Protein AF-A0A1G9MU97-F1 (afdb_monomer_lite)

Sequence (99 aa):
MGRRREKPIDCPELKKILNRLGFHGQPGKGAHEKWVHPCLKGRKRHVIVSCHNAPFHRKILYLMIEQMGLTREEFAQCRESLSYAEEFGRLHDCQADTT

Secondary structure (DSSP, 8-state):
------PPPPHHHHHHHHHHTTPEEEP-SSSEEEEEESSGGGS-EEEEEEGGGPSPPHHHHHHHHHHHT--HHHHHHHHH-HHHHHHHHHHH-------

Radius of gyration: 13.73 Å; chains: 1; bounding box: 30×44×32 Å

pLDDT: mean 76.18, std 13.01, range [38.72, 89.5]

Structure (mmCIF, N/CA/C/O backbone):
data_AF-A0A1G9MU97-F1
#
_entry.id   AF-A0A1G9MU97-F1
#
loop_
_atom_site.group_PDB
_atom_site.id
_atom_site.type_symbol
_atom_site.label_atom_id
_atom_site.label_alt_id
_atom_site.label_comp_id
_atom_site.label_asym_id
_atom_site.label_entity_id
_atom_site.label_seq_id
_atom_site.pdbx_PDB_ins_code
_atom_site.Cartn_x
_atom_site.Cartn_y
_atom_site.Cartn_z
_atom_site.occupancy
_atom_site.B_iso_or_equiv
_atom_site.auth_seq_id
_atom_site.auth_comp_id
_atom_site.auth_asym_id
_atom_site.auth_atom_id
_atom_site.pdbx_PDB_model_num
ATOM 1 N N . MET A 1 1 ? -9.707 -25.380 -9.726 1.00 42.12 1 MET A N 1
ATOM 2 C CA . MET A 1 1 ? -9.627 -23.905 -9.636 1.00 42.12 1 MET A CA 1
ATOM 3 C C . MET A 1 1 ? -8.371 -23.431 -10.354 1.00 42.12 1 MET A C 1
ATOM 5 O O . MET A 1 1 ? -7.275 -23.801 -9.949 1.00 42.12 1 MET A O 1
ATOM 9 N N . GLY A 1 2 ? -8.519 -22.719 -11.475 1.00 42.62 2 GLY A N 1
ATOM 10 C CA . GLY A 1 2 ? -7.386 -22.257 -12.280 1.00 42.62 2 GLY A CA 1
ATOM 11 C C . GLY A 1 2 ? -6.511 -21.295 -11.481 1.00 42.62 2 GLY A C 1
ATOM 12 O O . GLY A 1 2 ? -7.016 -20.322 -10.926 1.00 42.62 2 GLY A O 1
ATOM 13 N N . ARG A 1 3 ? -5.205 -21.571 -11.403 1.00 48.84 3 ARG A N 1
ATOM 14 C CA . ARG A 1 3 ? -4.222 -20.657 -10.810 1.00 48.84 3 ARG A CA 1
ATOM 15 C C . ARG A 1 3 ? -4.252 -19.369 -11.636 1.00 48.84 3 ARG A C 1
ATOM 17 O O . ARG A 1 3 ? -3.638 -19.329 -12.702 1.00 48.84 3 ARG A O 1
ATOM 24 N N . ARG A 1 4 ? -4.994 -18.343 -11.193 1.00 50.78 4 ARG A N 1
ATOM 25 C CA . ARG A 1 4 ? -4.917 -17.000 -11.783 1.00 50.78 4 ARG A CA 1
ATOM 26 C C . ARG A 1 4 ? -3.438 -16.618 -11.718 1.00 50.78 4 ARG A C 1
ATOM 28 O O . ARG A 1 4 ? -2.885 -16.484 -10.631 1.00 50.78 4 ARG A O 1
ATOM 35 N N . ARG A 1 5 ? -2.761 -16.574 -12.871 1.00 51.53 5 ARG A N 1
ATOM 36 C CA . ARG A 1 5 ? -1.373 -16.111 -12.961 1.00 51.53 5 ARG A CA 1
ATOM 37 C C . ARG A 1 5 ? -1.383 -14.688 -12.415 1.00 51.53 5 ARG A C 1
ATOM 39 O O . ARG A 1 5 ? -1.898 -13.800 -13.086 1.00 51.53 5 ARG A O 1
ATOM 46 N N . GLU A 1 6 ? -0.894 -14.498 -11.189 1.00 55.56 6 GLU A N 1
ATOM 47 C CA . GLU A 1 6 ? -0.643 -13.171 -10.627 1.00 55.56 6 GLU A CA 1
ATOM 48 C C . GLU A 1 6 ? 0.221 -12.418 -11.634 1.00 55.56 6 GLU A C 1
ATOM 50 O O . GLU A 1 6 ? 1.410 -12.712 -11.786 1.00 55.56 6 GLU A O 1
ATOM 55 N N . LYS A 1 7 ? -0.410 -11.519 -12.397 1.00 59.97 7 LYS A N 1
ATOM 56 C CA . LYS A 1 7 ? 0.298 -10.634 -13.312 1.00 59.97 7 LYS A CA 1
ATOM 57 C C . LYS A 1 7 ? 1.255 -9.801 -12.462 1.00 59.97 7 LYS A C 1
ATOM 59 O O . LYS A 1 7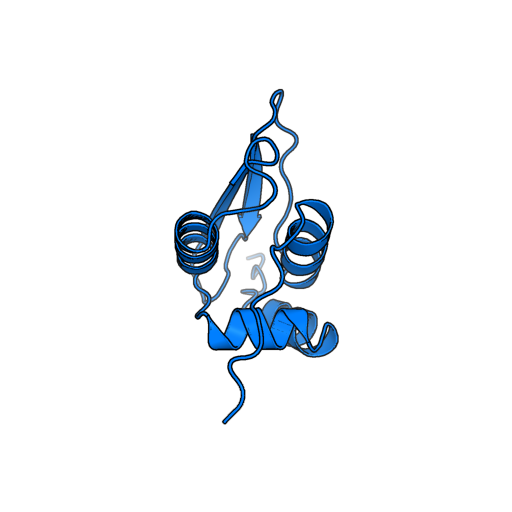 ? 0.779 -9.255 -11.454 1.00 59.97 7 LYS A O 1
ATOM 64 N N . PRO A 1 8 ? 2.544 -9.707 -12.841 1.00 66.94 8 PRO A N 1
ATOM 65 C CA . PRO A 1 8 ? 3.468 -8.813 -12.165 1.00 66.94 8 PRO A CA 1
ATOM 66 C C . PRO A 1 8 ? 2.850 -7.419 -12.137 1.00 66.94 8 PRO A C 1
ATOM 68 O O . PRO A 1 8 ? 2.229 -6.993 -13.110 1.00 66.94 8 PRO A O 1
ATOM 71 N N . ILE A 1 9 ? 2.925 -6.767 -10.983 1.00 71.69 9 ILE A N 1
ATOM 72 C CA . ILE A 1 9 ? 2.435 -5.403 -10.850 1.00 71.69 9 ILE A CA 1
ATOM 73 C C . ILE A 1 9 ? 3.522 -4.462 -11.327 1.00 71.69 9 ILE A C 1
ATOM 75 O O . ILE A 1 9 ? 4.672 -4.547 -10.894 1.00 71.69 9 ILE A O 1
ATOM 79 N N . ASP A 1 10 ? 3.126 -3.556 -12.206 1.00 77.69 10 ASP A N 1
ATOM 80 C CA . ASP A 1 10 ? 3.953 -2.442 -12.612 1.00 77.69 10 ASP A CA 1
ATOM 81 C C . ASP A 1 10 ? 3.931 -1.354 -11.541 1.00 77.69 10 ASP A C 1
ATOM 83 O O . ASP A 1 10 ? 2.923 -1.103 -10.874 1.00 77.69 10 ASP A O 1
ATOM 87 N N . CYS A 1 11 ? 5.052 -0.653 -11.411 1.00 79.44 11 CYS A N 1
ATOM 88 C CA . CYS A 1 11 ? 5.158 0.499 -10.527 1.00 79.44 11 CYS A CA 1
ATOM 89 C C . CYS A 1 11 ? 4.005 1.515 -10.650 1.00 79.44 11 CYS A C 1
ATOM 91 O O . CYS A 1 11 ? 3.446 1.888 -9.619 1.00 79.44 11 CYS A O 1
ATOM 93 N N . PRO A 1 12 ? 3.595 1.963 -11.856 1.00 80.31 12 PRO A N 1
ATOM 94 C CA . PRO A 1 12 ? 2.455 2.870 -12.003 1.00 80.31 12 PRO A CA 1
ATOM 95 C C . PRO A 1 12 ? 1.129 2.302 -11.477 1.00 80.31 12 PRO A C 1
ATOM 97 O O . PRO A 1 12 ? 0.310 3.070 -10.978 1.00 80.31 12 PRO A O 1
ATOM 100 N N . GLU A 1 13 ? 0.905 0.988 -11.559 1.00 82.50 13 GLU A N 1
ATOM 101 C CA . GLU A 1 13 ? -0.322 0.355 -11.056 1.00 82.50 13 GLU A CA 1
ATOM 102 C C . GLU A 1 13 ? -0.349 0.368 -9.522 1.00 82.50 13 GLU A C 1
ATOM 104 O O . GLU A 1 13 ? -1.342 0.782 -8.923 1.00 82.50 13 GLU A O 1
ATOM 109 N N . LEU A 1 14 ? 0.780 0.045 -8.881 1.00 83.50 14 LEU A N 1
ATOM 110 C CA . LEU 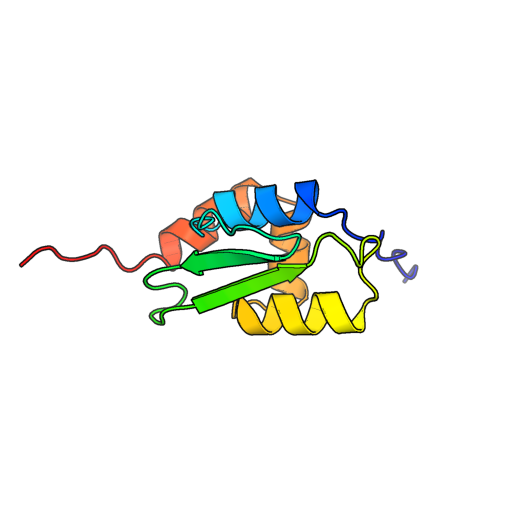A 1 14 ? 0.909 0.113 -7.423 1.00 83.50 14 LEU A CA 1
ATOM 111 C C . LEU A 1 14 ? 0.698 1.538 -6.892 1.00 83.50 14 LEU A C 1
ATOM 113 O O . LEU A 1 14 ? -0.011 1.733 -5.907 1.00 83.50 14 LEU A O 1
ATOM 117 N N . LYS A 1 15 ? 1.269 2.544 -7.566 1.00 84.94 15 LYS A N 1
ATOM 118 C CA . LYS A 1 15 ? 1.100 3.960 -7.199 1.00 84.94 15 LYS A CA 1
ATOM 119 C C . LYS A 1 15 ? -0.351 4.416 -7.285 1.00 84.94 15 LYS A C 1
ATOM 121 O O . LYS A 1 15 ? -0.801 5.156 -6.417 1.00 84.94 15 LYS A O 1
ATOM 126 N N . LYS A 1 16 ? -1.087 3.977 -8.312 1.00 86.75 16 LYS A N 1
ATOM 127 C CA . LYS A 1 16 ? -2.518 4.287 -8.445 1.00 86.75 16 LYS A CA 1
ATOM 128 C C . LYS A 1 16 ? -3.305 3.744 -7.256 1.00 86.75 16 LYS A C 1
ATOM 130 O O . LYS A 1 16 ? -4.089 4.485 -6.677 1.00 86.75 16 LYS A O 1
ATOM 135 N N . ILE A 1 17 ? -3.061 2.492 -6.870 1.00 87.62 17 ILE A N 1
ATOM 136 C CA . ILE A 1 17 ? -3.724 1.869 -5.716 1.00 87.62 17 ILE A CA 1
ATOM 137 C C . ILE A 1 17 ? -3.363 2.615 -4.425 1.00 87.62 17 ILE A C 1
ATOM 139 O O . ILE A 1 17 ? -4.253 2.987 -3.670 1.00 87.62 17 ILE A O 1
ATOM 143 N N . LEU A 1 18 ? -2.076 2.901 -4.201 1.00 86.75 18 LEU A N 1
ATOM 144 C CA . LEU A 1 18 ? -1.604 3.678 -3.048 1.00 86.75 18 LEU A CA 1
ATOM 145 C C . LEU A 1 18 ? -2.291 5.043 -2.954 1.00 86.75 18 LEU A C 1
ATOM 147 O O . LEU A 1 18 ? -2.766 5.417 -1.887 1.00 86.75 18 LEU A O 1
ATOM 151 N N . ASN A 1 19 ? -2.385 5.764 -4.069 1.00 87.31 19 ASN A N 1
ATOM 152 C CA . ASN A 1 19 ? -3.043 7.062 -4.109 1.00 87.31 19 ASN A CA 1
ATOM 153 C C . ASN A 1 19 ? -4.540 6.966 -3.766 1.00 87.31 19 ASN A C 1
ATOM 155 O O . ASN A 1 19 ? -5.029 7.775 -2.984 1.00 87.31 19 ASN A O 1
ATOM 159 N N . ARG A 1 20 ? -5.248 5.951 -4.283 1.00 88.06 20 ARG A N 1
ATOM 160 C CA . ARG A 1 20 ? -6.670 5.707 -3.964 1.00 88.06 20 ARG A CA 1
ATOM 161 C C . ARG A 1 20 ? -6.898 5.329 -2.505 1.00 88.06 20 ARG A C 1
ATOM 163 O O . ARG A 1 20 ? -7.901 5.725 -1.929 1.00 88.06 20 ARG A O 1
ATOM 170 N N . LEU A 1 21 ? -5.947 4.614 -1.916 1.00 84.19 21 LEU A N 1
ATOM 171 C CA . LEU A 1 21 ? -5.959 4.246 -0.505 1.00 84.19 21 LEU A CA 1
ATOM 172 C C . LEU A 1 21 ? -5.671 5.422 0.439 1.00 84.19 21 LEU A C 1
ATOM 174 O O . LEU A 1 21 ? -5.727 5.213 1.641 1.00 84.19 21 LEU A O 1
ATOM 178 N N . GLY A 1 22 ? -5.320 6.611 -0.065 1.00 86.44 22 GLY A N 1
ATOM 179 C CA . GLY A 1 22 ? -4.965 7.765 0.771 1.00 86.44 22 GLY A CA 1
ATOM 180 C C . GLY A 1 22 ? -3.478 7.857 1.131 1.00 86.44 22 GLY A C 1
ATOM 181 O O . GLY A 1 22 ? -3.082 8.668 1.965 1.00 86.44 22 GLY A O 1
ATOM 182 N N . PHE A 1 23 ? -2.604 7.054 0.510 1.00 87.44 23 PHE A N 1
ATOM 183 C CA . PHE A 1 23 ? -1.164 7.238 0.692 1.00 87.44 23 PHE A CA 1
ATOM 184 C C . PHE A 1 23 ? -0.673 8.456 -0.092 1.00 87.44 23 PHE A C 1
ATOM 186 O O . PHE A 1 23 ? -0.946 8.623 -1.284 1.00 87.44 23 PHE A O 1
ATOM 193 N N . HIS A 1 24 ? 0.172 9.246 0.558 1.00 85.75 24 HIS A N 1
ATOM 194 C CA . HIS A 1 24 ? 0.849 10.384 -0.039 1.00 85.75 24 HIS A CA 1
ATOM 195 C C . HIS A 1 24 ? 2.277 10.003 -0.427 1.00 85.75 24 HIS A C 1
ATOM 197 O O . HIS A 1 24 ? 3.090 9.615 0.419 1.00 85.75 24 HIS A O 1
ATOM 203 N N . GLY A 1 25 ? 2.587 10.119 -1.717 1.00 85.25 25 GLY A N 1
ATOM 204 C CA . GLY A 1 25 ? 3.945 9.970 -2.227 1.00 85.25 25 GLY A CA 1
ATOM 205 C C . GLY A 1 25 ? 4.798 11.166 -1.812 1.00 85.25 25 GLY A C 1
ATOM 206 O O . GLY A 1 25 ? 4.480 12.308 -2.136 1.00 85.25 25 GLY A O 1
ATOM 207 N N . GLN A 1 26 ? 5.889 10.911 -1.098 1.00 82.12 26 GLN A N 1
ATOM 208 C CA . GLN A 1 26 ? 6.914 11.905 -0.825 1.00 82.12 26 GLN A CA 1
ATOM 209 C C . GLN A 1 26 ? 7.934 11.911 -1.968 1.00 82.12 26 GLN A C 1
ATOM 211 O O . GLN A 1 26 ? 8.481 10.851 -2.300 1.00 82.12 26 GLN A O 1
ATOM 216 N N . PRO A 1 27 ? 8.231 13.085 -2.553 1.00 66.00 27 PRO A N 1
ATOM 217 C CA . PRO A 1 27 ? 9.258 13.191 -3.575 1.00 66.00 27 PRO A CA 1
ATOM 218 C C . PRO A 1 27 ? 10.618 12.824 -2.967 1.00 66.00 27 PRO A C 1
ATOM 220 O O . PRO A 1 27 ? 11.106 13.468 -2.040 1.00 66.00 27 PRO A O 1
ATOM 223 N N . GLY A 1 28 ? 11.221 11.754 -3.482 1.00 63.72 28 GLY A N 1
ATOM 224 C CA . GLY A 1 28 ? 12.572 11.317 -3.140 1.00 63.72 28 GLY A CA 1
ATOM 225 C C . GLY A 1 28 ? 13.527 11.543 -4.309 1.00 63.72 28 GLY A C 1
ATOM 226 O O . GLY A 1 28 ? 13.140 11.409 -5.464 1.00 63.72 28 GLY A O 1
ATOM 227 N N . LYS A 1 29 ? 14.798 11.846 -4.026 1.00 57.44 29 LYS A N 1
ATOM 228 C CA . LYS A 1 29 ? 15.852 12.049 -5.043 1.00 57.44 29 LYS A CA 1
ATOM 229 C C . LYS A 1 29 ? 16.353 10.747 -5.713 1.00 57.44 29 LYS A C 1
ATOM 231 O O . LYS A 1 29 ? 17.454 10.733 -6.249 1.00 57.44 29 LYS A O 1
ATOM 236 N N . GLY A 1 30 ? 15.605 9.642 -5.675 1.00 62.62 30 GLY A N 1
ATOM 237 C CA . GLY A 1 30 ? 16.084 8.343 -6.169 1.00 62.62 30 GLY A CA 1
ATOM 238 C C . GLY A 1 30 ? 14.989 7.434 -6.723 1.00 62.62 30 GLY A C 1
ATOM 239 O O . GLY A 1 30 ? 13.811 7.764 -6.673 1.00 62.62 30 GLY A O 1
ATOM 240 N N . ALA A 1 31 ? 15.386 6.252 -7.207 1.00 65.56 31 ALA A N 1
ATOM 241 C CA . ALA A 1 31 ? 14.494 5.232 -7.782 1.00 65.56 31 ALA A CA 1
ATOM 242 C C . ALA A 1 31 ? 13.550 4.547 -6.762 1.00 65.56 31 ALA A C 1
ATOM 244 O O . ALA A 1 31 ? 12.782 3.649 -7.123 1.00 65.56 31 ALA A O 1
ATOM 245 N N . HIS A 1 32 ? 13.629 4.950 -5.490 1.00 71.19 32 HIS A N 1
ATOM 246 C CA . HIS A 1 32 ? 12.774 4.494 -4.400 1.00 71.19 32 HIS A CA 1
ATOM 247 C C . HIS A 1 32 ? 11.849 5.634 -3.977 1.00 71.19 32 HIS A C 1
ATOM 249 O O . HIS A 1 32 ? 12.291 6.619 -3.381 1.00 71.19 32 HIS A O 1
ATOM 255 N N . GLU A 1 33 ? 10.561 5.489 -4.257 1.00 82.00 33 GLU A N 1
ATOM 256 C CA . GLU A 1 33 ? 9.537 6.423 -3.805 1.00 82.00 33 GLU A CA 1
ATOM 257 C C . GLU A 1 33 ? 9.024 6.010 -2.434 1.00 82.00 33 GLU A C 1
ATOM 259 O O . GLU A 1 33 ? 8.706 4.846 -2.188 1.00 82.00 33 GLU A O 1
ATOM 264 N N . LYS A 1 34 ? 8.927 6.980 -1.527 1.00 86.94 34 LYS A N 1
ATOM 265 C CA . LYS A 1 34 ? 8.370 6.761 -0.195 1.00 86.94 34 LYS A CA 1
ATOM 266 C C . LYS A 1 34 ? 6.913 7.180 -0.209 1.00 86.94 34 LYS A C 1
ATOM 268 O O . LYS A 1 34 ? 6.604 8.300 -0.586 1.00 86.94 34 LYS A O 1
ATOM 273 N N . TRP A 1 35 ? 6.036 6.298 0.228 1.00 89.50 35 TRP A N 1
ATOM 274 C CA . TRP A 1 35 ? 4.609 6.541 0.353 1.00 89.50 35 TRP A CA 1
ATOM 275 C C . TRP A 1 35 ? 4.237 6.446 1.820 1.00 89.50 35 TRP A C 1
ATOM 277 O O . TRP A 1 35 ? 4.593 5.481 2.494 1.00 89.50 35 TRP A O 1
ATOM 287 N N . VAL A 1 36 ? 3.561 7.464 2.334 1.00 86.88 36 VAL A N 1
ATOM 288 C CA . VAL A 1 36 ? 3.169 7.524 3.741 1.00 86.88 36 VAL A CA 1
ATOM 289 C C . VAL A 1 36 ? 1.667 7.685 3.851 1.00 86.88 36 VAL A C 1
ATOM 291 O O . VAL A 1 36 ? 1.073 8.475 3.124 1.00 86.88 36 VAL A O 1
ATOM 294 N N . HIS A 1 37 ? 1.065 6.943 4.771 1.00 86.88 37 HIS A N 1
ATOM 295 C CA . HIS A 1 37 ? -0.318 7.146 5.171 1.00 86.88 37 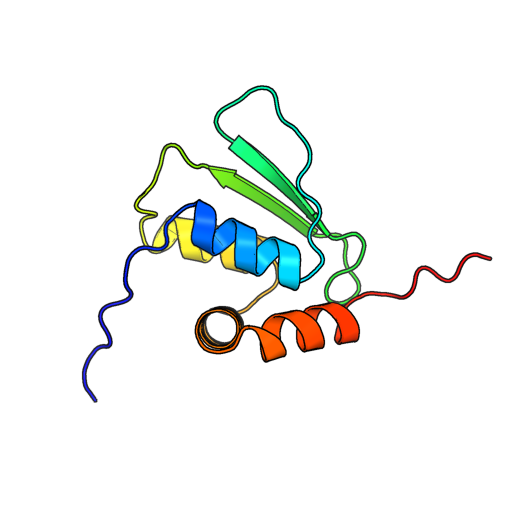HIS A CA 1
ATOM 296 C C . HIS A 1 37 ? -0.336 7.606 6.629 1.00 86.88 37 HIS A C 1
ATOM 298 O O . HIS A 1 37 ? 0.286 6.938 7.467 1.00 86.88 37 HIS A O 1
ATOM 304 N N . PRO A 1 38 ? -1.009 8.722 6.957 1.00 80.38 38 PRO A N 1
ATOM 305 C CA . PRO A 1 38 ? -1.008 9.276 8.310 1.00 80.38 38 PRO A CA 1
ATOM 306 C C . PRO A 1 38 ? -1.591 8.309 9.346 1.00 80.38 38 PRO A C 1
ATOM 308 O O . PRO A 1 38 ? -1.040 8.185 10.438 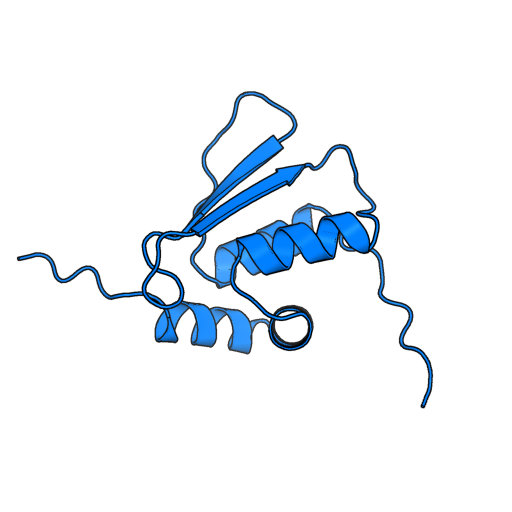1.00 80.38 38 PRO A O 1
ATOM 311 N N . CYS A 1 39 ? -2.651 7.584 8.989 1.00 76.44 39 CYS A N 1
ATOM 312 C CA . CYS A 1 39 ? -3.448 6.848 9.970 1.00 76.44 39 CYS A CA 1
ATOM 313 C C . CYS A 1 39 ? -4.174 5.598 9.431 1.00 76.44 39 CYS A C 1
ATOM 315 O O . CYS A 1 39 ? -5.230 5.252 9.946 1.00 76.44 39 CYS A O 1
ATOM 317 N N . LEU A 1 40 ? -3.618 4.872 8.452 1.00 81.50 40 LEU A N 1
ATOM 318 C CA . LEU A 1 40 ? -4.303 3.707 7.877 1.00 81.50 40 LEU A CA 1
ATOM 319 C C . LEU A 1 40 ? -4.487 2.599 8.922 1.00 81.50 40 LEU A C 1
ATOM 321 O O . LEU A 1 40 ? -3.511 2.096 9.494 1.00 81.50 40 LEU A O 1
ATOM 325 N N . LYS A 1 41 ? -5.741 2.199 9.155 1.00 77.06 41 LYS A N 1
ATOM 326 C CA . LYS A 1 41 ? -6.135 1.257 10.221 1.00 77.06 41 LYS A CA 1
ATOM 327 C C . LYS A 1 41 ? -5.684 1.748 11.606 1.00 77.06 41 LYS A C 1
ATOM 329 O O . LYS A 1 41 ? -5.211 0.961 12.427 1.00 77.06 41 LYS A O 1
ATOM 334 N N . GLY A 1 42 ? -5.751 3.060 11.843 1.00 77.50 42 GLY A N 1
ATOM 335 C CA . GLY A 1 42 ? -5.362 3.681 13.112 1.00 77.50 42 GLY A CA 1
ATOM 336 C C . GLY A 1 42 ? -3.853 3.708 13.374 1.00 77.50 42 GLY A C 1
ATOM 337 O O . GLY A 1 42 ? -3.433 3.914 14.511 1.00 77.50 42 GLY A O 1
ATOM 338 N N . ARG A 1 43 ? -3.006 3.468 12.359 1.00 80.69 43 ARG A N 1
ATOM 339 C CA . ARG A 1 43 ? -1.541 3.537 12.488 1.00 80.69 43 ARG A CA 1
ATOM 340 C C . ARG A 1 43 ? -0.908 4.252 11.301 1.00 80.69 43 ARG A C 1
ATOM 342 O O . ARG A 1 43 ? -1.320 4.070 10.160 1.00 80.69 43 ARG A O 1
ATOM 349 N N . LYS A 1 44 ? 0.161 5.007 11.557 1.00 83.44 44 LYS A N 1
ATOM 350 C CA . LYS A 1 44 ? 0.988 5.572 10.488 1.00 83.44 44 LYS A CA 1
ATOM 351 C C . LYS A 1 44 ? 1.684 4.443 9.731 1.00 83.44 44 LYS A C 1
ATOM 353 O O . LYS A 1 44 ? 2.331 3.589 10.339 1.00 83.44 44 LYS A O 1
ATOM 358 N N . ARG A 1 45 ? 1.537 4.426 8.407 1.00 86.56 45 ARG A N 1
ATOM 359 C CA . ARG A 1 45 ? 2.155 3.425 7.526 1.00 86.56 45 ARG A CA 1
ATOM 360 C C . ARG A 1 45 ? 3.130 4.092 6.578 1.00 86.56 45 ARG A C 1
ATOM 362 O O . ARG A 1 45 ? 2.909 5.210 6.119 1.00 86.56 45 ARG A O 1
ATOM 369 N N . HIS A 1 46 ? 4.219 3.390 6.301 1.00 86.31 46 HIS A N 1
ATOM 370 C CA . HIS A 1 46 ? 5.310 3.854 5.459 1.00 86.31 46 HIS A CA 1
ATOM 371 C C . HIS A 1 46 ? 5.636 2.718 4.504 1.00 86.31 46 HIS A C 1
ATOM 373 O O . HIS A 1 46 ? 5.898 1.602 4.945 1.00 86.31 46 HIS A O 1
ATOM 379 N N . VAL A 1 47 ? 5.612 3.001 3.212 1.00 87.19 47 VAL A N 1
ATOM 380 C CA . VAL A 1 47 ? 5.789 2.014 2.154 1.00 87.19 47 VAL A CA 1
ATOM 381 C C . VAL A 1 47 ? 6.860 2.538 1.222 1.00 87.19 47 VAL A C 1
ATOM 383 O O . VAL A 1 47 ? 6.801 3.684 0.778 1.00 87.19 47 VAL A O 1
ATOM 386 N N . ILE A 1 48 ? 7.863 1.715 0.936 1.00 86.12 48 ILE A N 1
ATOM 387 C CA . ILE A 1 48 ? 8.952 2.094 0.033 1.00 86.12 48 ILE A CA 1
ATOM 388 C C . ILE A 1 48 ? 8.763 1.358 -1.289 1.00 86.12 48 ILE A C 1
ATOM 390 O O . ILE A 1 48 ? 9.020 0.160 -1.401 1.00 86.12 48 ILE A O 1
ATOM 394 N N . VAL A 1 49 ? 8.335 2.091 -2.310 1.00 82.75 49 VAL A N 1
ATOM 395 C CA . VAL A 1 49 ? 8.105 1.574 -3.657 1.00 82.75 49 VAL A CA 1
ATOM 396 C C . VAL A 1 49 ? 9.400 1.674 -4.456 1.00 82.75 49 VAL A C 1
ATOM 398 O O . VAL A 1 49 ? 9.879 2.760 -4.769 1.00 82.75 49 VAL A O 1
ATOM 401 N N . SER A 1 50 ? 9.987 0.523 -4.777 1.00 76.00 50 SER A N 1
ATOM 402 C CA . SER A 1 50 ? 11.275 0.426 -5.476 1.00 76.00 50 SER A CA 1
ATOM 403 C C . SER A 1 50 ? 11.080 0.149 -6.965 1.00 76.00 50 SER A C 1
ATOM 405 O O . SER A 1 50 ? 11.086 -1.009 -7.376 1.00 76.00 50 SER A O 1
ATOM 407 N N . CYS A 1 51 ? 10.930 1.184 -7.793 1.00 69.81 51 CYS A N 1
ATOM 408 C CA . CYS A 1 51 ? 10.597 0.991 -9.211 1.00 69.81 51 CYS A CA 1
ATOM 409 C C . CYS A 1 51 ? 11.694 0.351 -10.064 1.00 69.81 51 CYS A C 1
ATOM 411 O O . CYS A 1 51 ? 11.394 -0.162 -11.137 1.00 69.81 51 CYS A O 1
ATOM 413 N N . HIS A 1 52 ? 12.931 0.291 -9.569 1.00 66.88 52 HIS A N 1
ATOM 414 C CA . HIS A 1 52 ? 14.016 -0.429 -10.239 1.00 66.88 52 HIS A CA 1
ATOM 415 C C . HIS A 1 52 ? 13.840 -1.954 -10.274 1.00 66.88 52 HIS A C 1
ATOM 417 O O . HIS A 1 52 ? 14.423 -2.602 -11.133 1.00 66.88 52 HIS A O 1
ATOM 423 N N . ASN A 1 53 ? 13.044 -2.531 -9.368 1.00 60.47 53 ASN A N 1
ATOM 424 C CA . ASN A 1 53 ? 12.800 -3.976 -9.318 1.00 60.47 53 ASN A CA 1
ATOM 425 C C . ASN A 1 53 ? 11.537 -4.393 -10.088 1.00 60.47 53 ASN A C 1
ATOM 427 O O . ASN A 1 53 ? 11.024 -5.485 -9.856 1.00 60.47 53 ASN A O 1
ATOM 431 N N . ALA A 1 54 ? 10.994 -3.530 -10.953 1.00 58.84 54 ALA A N 1
ATOM 432 C CA . ALA A 1 54 ? 9.873 -3.896 -11.808 1.00 58.84 54 ALA A CA 1
ATOM 433 C C . ALA A 1 54 ? 10.359 -4.845 -12.925 1.00 58.84 54 ALA A C 1
ATOM 435 O O . ALA A 1 54 ? 11.337 -4.517 -13.599 1.00 58.84 54 ALA A O 1
ATOM 436 N N . PRO A 1 55 ? 9.702 -5.999 -13.154 1.00 64.31 55 PRO A N 1
ATOM 437 C CA . PRO A 1 55 ? 8.493 -6.507 -12.496 1.00 64.31 55 PRO A CA 1
ATOM 438 C C . PRO A 1 55 ? 8.746 -7.040 -11.077 1.00 64.31 55 PRO A C 1
ATOM 440 O O . PRO A 1 55 ? 9.602 -7.900 -10.866 1.00 64.31 55 PRO A O 1
ATOM 443 N N . PHE A 1 56 ? 7.951 -6.581 -10.101 1.00 68.12 56 PHE A N 1
ATOM 444 C CA . PHE A 1 56 ? 8.136 -6.996 -8.710 1.00 68.12 56 PHE A CA 1
ATOM 445 C C . PHE A 1 56 ? 7.977 -8.509 -8.556 1.00 68.12 56 PHE A C 1
ATOM 447 O O . PHE A 1 56 ? 6.930 -9.085 -8.865 1.00 68.12 56 PHE A O 1
ATOM 454 N N . HIS A 1 57 ? 9.003 -9.156 -8.004 1.00 69.06 57 HIS A N 1
ATOM 455 C CA . HIS A 1 57 ? 8.898 -10.549 -7.594 1.00 69.06 57 HIS A CA 1
ATOM 456 C C . HIS A 1 57 ? 7.865 -10.682 -6.462 1.00 69.06 57 HIS A C 1
ATOM 458 O O . HIS A 1 57 ? 7.779 -9.816 -5.588 1.00 69.06 57 HIS A O 1
ATOM 464 N N . ARG A 1 58 ? 7.123 -11.799 -6.414 1.00 76.50 58 ARG A N 1
ATOM 465 C CA . ARG A 1 58 ? 6.025 -12.029 -5.445 1.00 76.50 58 ARG A CA 1
ATOM 466 C C . ARG A 1 58 ? 6.397 -11.733 -3.989 1.00 76.50 58 ARG A C 1
ATOM 468 O O . ARG A 1 58 ? 5.588 -11.198 -3.242 1.00 76.50 58 ARG A O 1
ATOM 475 N N . LYS A 1 59 ? 7.635 -12.051 -3.597 1.00 80.69 59 LYS A N 1
ATOM 476 C CA . LYS A 1 59 ? 8.169 -11.774 -2.253 1.00 80.69 59 LYS A CA 1
ATOM 477 C C . LYS A 1 59 ? 8.230 -10.276 -1.943 1.00 80.69 59 LYS A C 1
ATOM 479 O O . LYS A 1 59 ? 7.840 -9.875 -0.858 1.00 80.69 59 LYS A O 1
ATOM 484 N N . ILE A 1 60 ? 8.701 -9.461 -2.888 1.00 80.31 60 ILE A N 1
ATOM 485 C CA . ILE A 1 60 ? 8.818 -8.009 -2.700 1.00 80.31 60 ILE A CA 1
ATOM 486 C C . ILE A 1 60 ? 7.425 -7.388 -2.612 1.00 80.31 60 ILE A C 1
ATOM 488 O O . ILE A 1 60 ? 7.175 -6.580 -1.724 1.00 80.31 60 ILE A O 1
ATOM 492 N N . LEU A 1 61 ? 6.505 -7.817 -3.481 1.00 82.00 61 LEU A N 1
ATOM 493 C CA . LEU A 1 61 ? 5.118 -7.363 -3.432 1.00 82.00 61 LEU A CA 1
ATOM 494 C C . LEU A 1 61 ? 4.465 -7.702 -2.083 1.00 82.00 61 LEU A C 1
ATOM 496 O O . LEU A 1 61 ? 3.820 -6.848 -1.490 1.00 82.00 61 LEU A O 1
ATOM 500 N N . TYR A 1 62 ? 4.678 -8.918 -1.574 1.00 83.81 62 TYR A N 1
ATOM 501 C CA . TYR A 1 62 ? 4.167 -9.332 -0.267 1.00 83.81 62 TYR A CA 1
ATOM 502 C C . TYR A 1 62 ? 4.683 -8.438 0.869 1.00 83.81 62 TYR A C 1
ATOM 504 O O . TYR A 1 62 ? 3.886 -7.935 1.655 1.00 83.81 62 TYR A O 1
ATOM 512 N N . LEU A 1 63 ? 5.988 -8.151 0.889 1.00 84.69 63 LEU A N 1
ATOM 513 C CA . LEU A 1 63 ? 6.582 -7.241 1.872 1.00 84.69 63 LEU A CA 1
ATOM 514 C C . LEU A 1 63 ? 5.997 -5.822 1.777 1.00 84.69 63 LEU A C 1
ATOM 516 O O . LEU A 1 63 ? 5.772 -5.181 2.799 1.00 84.69 63 LEU A O 1
ATOM 520 N N . MET A 1 64 ? 5.724 -5.327 0.566 1.00 85.31 64 MET A N 1
ATOM 521 C CA . MET A 1 64 ? 5.080 -4.022 0.373 1.00 85.31 64 MET A CA 1
ATOM 522 C C . MET A 1 64 ? 3.634 -4.018 0.886 1.00 85.31 64 MET A C 1
ATOM 524 O O . MET A 1 64 ? 3.237 -3.082 1.573 1.00 85.31 64 MET A O 1
ATOM 528 N N . ILE A 1 65 ? 2.867 -5.073 0.604 1.00 87.38 65 ILE A N 1
ATOM 529 C CA . ILE A 1 65 ? 1.487 -5.245 1.082 1.00 87.38 65 ILE A CA 1
ATOM 530 C C . ILE A 1 65 ? 1.446 -5.276 2.620 1.00 87.38 65 ILE A C 1
ATOM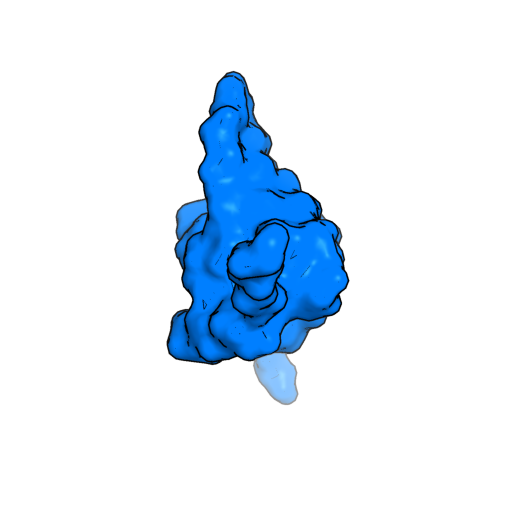 532 O O . ILE A 1 65 ? 0.633 -4.582 3.232 1.00 87.38 65 ILE A O 1
ATOM 536 N N . GLU A 1 66 ? 2.378 -5.989 3.259 1.00 86.69 66 GLU A N 1
ATOM 537 C CA . GLU A 1 66 ? 2.511 -6.000 4.721 1.00 86.69 66 GLU A CA 1
ATOM 538 C C . GLU A 1 66 ? 2.880 -4.620 5.288 1.00 86.69 66 GLU A C 1
ATOM 540 O O . GLU A 1 66 ? 2.316 -4.197 6.300 1.00 86.69 66 GLU A O 1
ATOM 545 N N . GLN A 1 67 ? 3.773 -3.874 4.624 1.00 86.50 67 GLN A N 1
ATOM 546 C CA . GLN A 1 67 ? 4.102 -2.491 5.003 1.00 86.50 67 GLN A CA 1
ATOM 547 C C . GLN A 1 67 ? 2.887 -1.561 4.903 1.00 86.50 67 GLN A C 1
ATOM 549 O O . GLN A 1 67 ? 2.702 -0.692 5.760 1.00 86.50 67 GLN A O 1
ATOM 554 N N . MET A 1 68 ? 2.036 -1.771 3.894 1.00 84.81 68 MET A N 1
ATOM 555 C CA . MET A 1 68 ? 0.760 -1.069 3.743 1.00 84.81 68 MET A CA 1
ATOM 556 C C . MET A 1 68 ? -0.235 -1.454 4.846 1.00 84.81 68 MET A C 1
ATOM 558 O O . MET A 1 68 ? -1.177 -0.715 5.085 1.00 84.81 68 MET A O 1
ATOM 562 N N . GLY A 1 69 ? -0.045 -2.571 5.556 1.00 85.38 69 GLY A N 1
ATOM 563 C CA . GLY A 1 69 ? -1.025 -3.079 6.524 1.00 85.38 69 GLY A CA 1
ATOM 564 C C . GLY A 1 69 ? -2.258 -3.704 5.862 1.00 85.38 69 GLY A C 1
ATOM 565 O O . GLY A 1 69 ? -3.318 -3.810 6.488 1.00 85.38 69 GLY A O 1
ATOM 566 N N . LEU A 1 70 ? -2.113 -4.098 4.598 1.00 86.25 70 LEU A N 1
ATOM 567 C CA . LEU A 1 70 ? -3.111 -4.830 3.836 1.00 86.25 70 LEU A CA 1
ATOM 568 C C . LEU A 1 70 ? -2.776 -6.319 3.853 1.00 86.25 70 LEU A C 1
ATOM 570 O O . LEU A 1 70 ? -1.630 -6.731 4.017 1.00 86.25 70 LEU A O 1
ATOM 574 N N . THR A 1 71 ? -3.790 -7.136 3.643 1.00 87.94 71 THR A N 1
ATOM 575 C CA . THR A 1 71 ? -3.652 -8.545 3.303 1.00 87.94 71 THR A CA 1
ATOM 576 C C . THR A 1 71 ? -3.582 -8.709 1.787 1.00 87.94 71 THR A C 1
ATOM 578 O O . THR A 1 71 ? -3.952 -7.826 1.011 1.00 87.94 71 THR A O 1
ATOM 581 N N . ARG A 1 72 ? -3.114 -9.878 1.337 1.00 84.38 72 ARG A N 1
ATOM 582 C CA . ARG A 1 72 ? -3.071 -10.224 -0.094 1.00 84.38 72 ARG A CA 1
ATOM 583 C C . ARG A 1 72 ? -4.448 -10.138 -0.751 1.00 84.38 72 ARG A C 1
ATOM 585 O O . ARG A 1 72 ? -4.542 -9.745 -1.908 1.00 84.38 72 ARG A O 1
ATOM 592 N N . GLU A 1 73 ? -5.487 -10.512 -0.012 1.00 84.38 73 GLU A N 1
ATOM 593 C CA . GLU A 1 73 ? -6.870 -10.509 -0.484 1.00 84.38 73 GLU A CA 1
ATOM 594 C C . GLU A 1 73 ? -7.413 -9.086 -0.590 1.00 84.38 73 GLU A C 1
ATOM 596 O O . GLU A 1 73 ? -7.907 -8.723 -1.652 1.00 84.38 73 GLU A O 1
ATOM 601 N N . GLU A 1 74 ? -7.232 -8.253 0.442 1.00 85.88 74 GLU A N 1
ATOM 602 C CA . GLU A 1 74 ? -7.604 -6.828 0.395 1.00 85.88 74 GLU A CA 1
ATOM 603 C C . GLU A 1 74 ? -6.893 -6.116 -0.762 1.00 85.88 74 GLU A C 1
ATOM 605 O O . GLU A 1 74 ? -7.511 -5.377 -1.523 1.00 85.88 74 GLU A O 1
ATOM 610 N N . PHE A 1 75 ? -5.598 -6.379 -0.946 1.00 85.94 75 PHE A N 1
ATOM 611 C CA . PHE A 1 75 ? -4.838 -5.797 -2.045 1.00 85.94 75 PHE A CA 1
ATOM 612 C C . PHE A 1 75 ? -5.323 -6.284 -3.420 1.00 85.94 75 PHE A C 1
ATOM 614 O O . PHE A 1 75 ? -5.440 -5.488 -4.353 1.00 85.94 75 PHE A O 1
ATOM 621 N N . ALA A 1 76 ? -5.638 -7.575 -3.561 1.00 84.00 76 ALA A N 1
ATOM 622 C CA . ALA A 1 76 ? -6.210 -8.113 -4.792 1.00 84.00 76 ALA A CA 1
ATOM 623 C C . ALA A 1 76 ? -7.588 -7.501 -5.097 1.00 84.00 76 ALA A C 1
ATOM 625 O O . ALA A 1 76 ? -7.858 -7.185 -6.254 1.00 84.00 76 ALA A O 1
ATOM 626 N N . GLN A 1 77 ? -8.417 -7.269 -4.075 1.00 84.56 77 GLN A N 1
ATOM 627 C CA . GLN A 1 77 ? -9.699 -6.576 -4.214 1.00 84.56 77 GLN A CA 1
ATOM 628 C C . GLN A 1 77 ? -9.513 -5.109 -4.602 1.00 84.56 77 GLN A C 1
ATOM 630 O O . GLN A 1 77 ? -10.173 -4.659 -5.527 1.00 84.56 77 GLN A O 1
ATOM 635 N N . CYS A 1 78 ? -8.564 -4.389 -3.995 1.00 84.69 78 CYS A N 1
ATOM 636 C CA . CYS A 1 78 ? -8.221 -3.014 -4.386 1.00 84.69 78 CYS A CA 1
ATOM 637 C C . CYS A 1 78 ? -7.731 -2.924 -5.840 1.00 84.69 78 CYS A C 1
ATOM 639 O O . CYS A 1 78 ? -7.925 -1.913 -6.513 1.00 84.69 78 CYS A O 1
ATOM 641 N N . ARG A 1 79 ? -7.058 -3.977 -6.321 1.00 82.81 79 ARG A N 1
ATOM 642 C CA . ARG A 1 79 ? -6.595 -4.079 -7.708 1.00 82.81 79 ARG A CA 1
ATOM 643 C C . ARG A 1 79 ? -7.745 -4.355 -8.676 1.00 82.81 79 ARG A C 1
ATOM 645 O O . ARG A 1 79 ? -7.755 -3.797 -9.767 1.00 82.81 79 ARG A O 1
ATOM 652 N N . GLU A 1 80 ? -8.664 -5.247 -8.311 1.00 85.25 80 GLU A N 1
ATOM 653 C CA . GLU A 1 80 ? -9.811 -5.628 -9.148 1.00 85.25 80 GLU A CA 1
ATOM 654 C C . GLU A 1 80 ? -10.898 -4.539 -9.143 1.00 85.25 80 GLU A C 1
ATOM 656 O O . GLU A 1 80 ? -11.502 -4.261 -10.177 1.00 85.25 80 GLU A O 1
ATOM 661 N N . SER A 1 81 ? -11.087 -3.875 -8.002 1.00 84.25 81 SER A N 1
ATOM 662 C CA . SER A 1 81 ? -12.074 -2.828 -7.768 1.00 84.25 81 SER A CA 1
ATOM 663 C C . SER A 1 81 ? -11.429 -1.582 -7.158 1.00 84.25 81 SER A C 1
ATOM 665 O O . SER A 1 81 ? -11.065 -1.540 -5.980 1.00 84.25 81 SER A O 1
ATOM 667 N N . LEU A 1 82 ? -11.326 -0.526 -7.968 1.00 79.25 82 LEU A N 1
ATOM 668 C CA . LEU A 1 82 ? -10.809 0.768 -7.517 1.00 79.25 82 LEU A CA 1
ATOM 669 C C . LEU A 1 82 ? -11.748 1.457 -6.518 1.00 79.25 82 LEU A C 1
ATOM 671 O O . LEU A 1 82 ? -11.256 2.190 -5.666 1.00 79.25 82 LEU A O 1
ATOM 675 N N . SER A 1 83 ? -13.062 1.202 -6.585 1.00 82.50 83 SER A N 1
ATOM 676 C CA . SER A 1 83 ? -14.020 1.775 -5.628 1.00 82.50 83 SER A CA 1
ATOM 677 C C . SER A 1 83 ? -13.761 1.253 -4.216 1.00 82.50 83 SER A C 1
ATOM 679 O O . SER A 1 83 ? -13.736 2.034 -3.270 1.00 82.50 83 SER A O 1
ATOM 681 N N . TYR A 1 84 ? -13.438 -0.041 -4.091 1.00 84.31 84 TYR A N 1
ATOM 682 C CA . TYR A 1 84 ? -13.084 -0.648 -2.811 1.00 84.31 84 TYR A CA 1
ATOM 683 C C . TYR A 1 84 ? -11.846 0.012 -2.199 1.00 84.31 84 TYR A C 1
ATOM 685 O O . TYR A 1 84 ? -11.832 0.284 -1.006 1.00 84.31 84 TYR A O 1
ATOM 693 N N . ALA A 1 85 ? -10.822 0.322 -3.002 1.00 82.38 85 ALA A N 1
ATOM 694 C CA . ALA A 1 85 ? -9.623 1.000 -2.509 1.00 82.38 85 ALA A CA 1
ATOM 695 C C . ALA A 1 85 ? -9.935 2.396 -1.936 1.00 82.38 85 ALA A C 1
ATOM 697 O O . ALA A 1 85 ? -9.375 2.774 -0.909 1.00 82.38 85 ALA A O 1
ATOM 698 N N . GLU A 1 86 ? -10.840 3.143 -2.574 1.00 80.88 86 GLU A N 1
ATOM 699 C CA . GLU A 1 86 ? -11.276 4.457 -2.086 1.00 80.88 86 GLU A CA 1
ATOM 700 C C . GLU A 1 86 ? -12.108 4.353 -0.807 1.00 80.88 86 GLU A C 1
ATOM 702 O O . GLU A 1 86 ? -11.880 5.103 0.140 1.00 80.88 86 GLU A O 1
ATOM 707 N N . GLU A 1 87 ? -13.062 3.422 -0.762 1.00 83.62 87 GLU A N 1
ATOM 708 C CA . GLU A 1 87 ? -13.890 3.170 0.421 1.00 83.62 87 GLU A CA 1
ATOM 709 C C . GLU A 1 87 ? -13.046 2.690 1.600 1.00 83.62 87 GLU A C 1
ATOM 711 O O . GLU A 1 87 ? -13.220 3.162 2.720 1.00 83.62 87 GLU A O 1
ATOM 716 N N . PHE A 1 88 ? -12.084 1.806 1.343 1.00 84.25 88 PHE A N 1
ATOM 717 C CA . PHE A 1 88 ? -11.153 1.304 2.341 1.00 84.25 88 PHE A CA 1
ATOM 718 C C . PHE A 1 88 ? -10.267 2.415 2.893 1.00 84.25 88 PHE A C 1
ATOM 720 O O . PHE A 1 88 ? -10.112 2.521 4.108 1.00 84.25 88 PHE A O 1
ATOM 727 N N . GLY A 1 89 ? -9.718 3.253 2.006 1.00 80.44 89 GLY A N 1
ATOM 728 C CA . GLY A 1 89 ? -8.984 4.454 2.386 1.00 80.44 89 GLY A CA 1
ATOM 729 C C . GLY A 1 89 ? -9.830 5.331 3.303 1.00 80.44 89 GLY A C 1
ATOM 730 O O . GLY A 1 89 ? -9.412 5.605 4.414 1.00 80.44 89 GLY A O 1
ATOM 731 N N . ARG A 1 90 ? -11.065 5.667 2.910 1.00 79.75 90 ARG A N 1
ATOM 732 C CA . ARG A 1 90 ? -11.979 6.487 3.731 1.00 79.75 90 ARG A CA 1
ATOM 733 C C . ARG A 1 90 ? -12.351 5.856 5.070 1.00 79.75 90 ARG A C 1
ATOM 735 O O . ARG A 1 90 ? -12.418 6.565 6.064 1.00 79.75 90 ARG A O 1
ATOM 742 N N . LEU A 1 91 ? -12.624 4.552 5.101 1.00 81.56 91 LEU A N 1
ATOM 743 C CA . LEU A 1 91 ? -13.005 3.835 6.322 1.00 81.56 91 LEU A CA 1
ATOM 744 C C . LEU A 1 91 ? -11.857 3.802 7.335 1.00 81.56 91 LEU A C 1
ATOM 746 O O . LEU A 1 91 ? -12.076 3.817 8.545 1.00 81.56 91 LEU A O 1
ATOM 750 N N . HIS A 1 92 ? -10.633 3.698 6.826 1.00 76.12 92 HIS A N 1
ATOM 751 C CA . HIS A 1 92 ? -9.430 3.534 7.623 1.00 76.12 92 HIS A CA 1
ATOM 752 C C . HIS A 1 92 ? -8.578 4.793 7.725 1.00 76.12 92 HIS A C 1
AT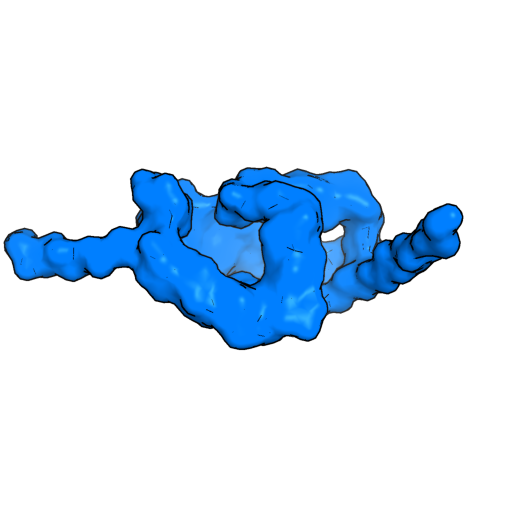OM 754 O O . HIS A 1 92 ? -7.524 4.732 8.358 1.00 76.12 92 HIS A O 1
ATOM 760 N N . ASP A 1 93 ? -9.028 5.904 7.155 1.00 71.19 93 ASP A N 1
ATOM 761 C CA . ASP A 1 93 ? -8.504 7.229 7.420 1.00 71.19 93 ASP A CA 1
ATOM 762 C C . ASP A 1 93 ? -9.045 7.669 8.783 1.00 71.19 93 ASP A C 1
ATOM 764 O O . ASP A 1 93 ? -10.249 7.838 8.979 1.00 71.19 93 ASP A O 1
ATOM 768 N N . CYS A 1 94 ? -8.164 7.817 9.774 1.00 62.59 94 CYS A N 1
ATOM 769 C CA . CYS A 1 94 ? -8.530 8.624 10.928 1.00 62.59 94 CYS A CA 1
ATOM 770 C C . CYS A 1 94 ? -8.710 10.042 10.412 1.00 62.59 94 CYS A C 1
ATOM 772 O O . CYS A 1 94 ? -7.713 10.692 10.091 1.00 62.59 94 CYS A O 1
ATOM 774 N N . GLN A 1 95 ? -9.956 10.516 10.392 1.00 52.16 95 GLN A N 1
ATOM 775 C CA . GLN A 1 95 ? -10.233 11.942 10.398 1.00 52.16 95 GLN A CA 1
ATOM 776 C C . GLN A 1 95 ? -9.301 12.555 11.443 1.00 52.16 95 GLN A C 1
ATOM 778 O O . GLN A 1 95 ? -9.360 12.198 12.622 1.00 52.16 95 GLN A O 1
ATOM 783 N N . ALA A 1 96 ? -8.352 13.366 10.982 1.00 46.91 96 ALA A N 1
ATOM 784 C CA . ALA A 1 96 ? -7.515 14.157 11.856 1.00 46.91 96 ALA A CA 1
ATOM 785 C C . ALA A 1 96 ? -8.454 15.155 12.533 1.00 46.91 96 ALA A C 1
ATOM 787 O O . ALA A 1 96 ? -8.723 16.229 11.993 1.00 46.91 96 ALA A O 1
ATOM 788 N N . ASP A 1 97 ? -9.017 14.738 13.665 1.00 38.72 97 ASP A N 1
ATOM 789 C CA . ASP A 1 97 ? -9.708 15.615 14.588 1.00 38.72 97 ASP A CA 1
ATOM 790 C C . ASP A 1 97 ? -8.703 16.703 14.965 1.00 38.72 97 ASP A C 1
ATOM 792 O O . ASP A 1 97 ? -7.681 16.474 15.616 1.00 38.72 97 ASP A O 1
ATOM 796 N N . THR A 1 98 ? -8.919 17.859 14.356 1.00 46.44 98 THR A N 1
ATOM 797 C CA . THR A 1 98 ? -8.150 19.076 14.547 1.00 46.44 98 THR A CA 1
ATOM 798 C C . THR A 1 98 ? -8.750 19.725 15.784 1.00 46.44 98 THR A C 1
ATOM 800 O O . THR A 1 98 ? -9.657 20.545 15.671 1.00 46.44 98 THR A O 1
ATOM 803 N N . THR A 1 99 ? -8.288 19.289 16.957 1.00 40.16 99 THR A N 1
ATOM 804 C CA . THR A 1 99 ? -8.454 20.018 18.221 1.00 40.16 99 THR A CA 1
ATOM 805 C C . THR A 1 99 ? -7.234 20.901 18.458 1.00 40.16 99 THR A C 1
ATOM 807 O O . THR A 1 99 ? -6.098 20.397 18.280 1.00 40.16 99 THR A O 1
#

InterPro domains:
  IPR012933 HicA mRNA interferase family [PF07927] (13-70)
  IPR038570 HicA superfamily [G3DSA:3.30.920.30] (6-77)

Foldseek 3Di:
DDPPPPDQDALVLVVLLLVLLQWDWDDDPDQWIWTWHPAFQHDIAIAIRRNVCPSDDPVNVCVRCVSSVHDPVLVVCCSVDVVSSNVSSVVRRDPPPPD

Organism: NCBI:txid119000